Protein AF-A0A967IEG5-F1 (afdb_monomer)

Mean predicted aligned error: 3.39 Å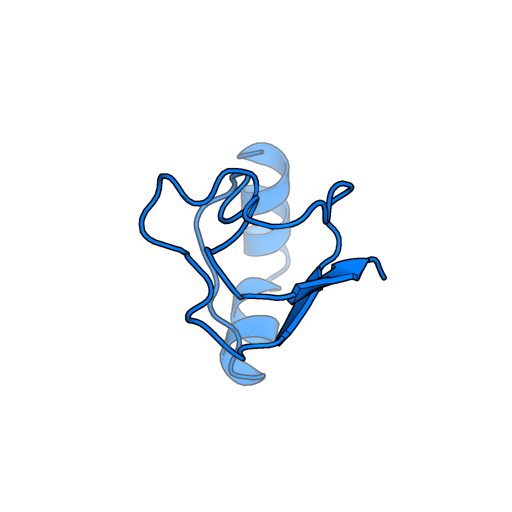

Sequence (67 aa):
SEKVKKQAEEEGLPEIFREAGAEWREAGCSMCIAMNGDQLTPGQYSVSTSNRNFEGRQGKGGRTFLA

Solvent-accessible surface area (backbone atoms only — not comparable to full-atom values): 4073 Å² total; per-residue (Å²): 79,69,70,61,48,53,50,39,55,76,70,51,47,55,56,58,41,41,74,72,70,46,86,83,74,81,66,68,70,70,44,74,65,33,79,80,78,45,56,40,51,68,79,39,76,47,80,38,79,62,93,81,56,62,82,47,42,39,15,61,62,21,49,52,44,75,99

Nearest PDB structures (foldseek):
  2ycp-assembly1_B  TM=3.846E-01  e=6.583E+00  Citrobacter freundii

pLDDT: mean 92.77, std 5.54, range [76.75, 98.44]

Structure (mmCIF, N/CA/C/O backbone):
data_AF-A0A967IEG5-F1
#
_entry.id   AF-A0A967IEG5-F1
#
loop_
_atom_site.group_PDB
_atom_site.id
_atom_site.type_symbol
_atom_site.label_atom_id
_atom_site.label_alt_id
_atom_site.label_comp_id
_atom_site.label_asym_id
_atom_site.label_entity_id
_atom_site.label_seq_id
_atom_site.pdbx_PDB_ins_code
_atom_site.Cartn_x
_atom_site.Cartn_y
_atom_site.Cartn_z
_atom_site.occupancy
_atom_site.B_iso_or_equiv
_atom_site.auth_seq_id
_atom_site.auth_comp_id
_atom_site.auth_asym_id
_atom_site.auth_atom_id
_atom_site.pdbx_PDB_model_num
ATOM 1 N N . SER A 1 1 ? -0.031 7.680 10.856 1.00 87.44 1 SER A N 1
ATOM 2 C CA . SER A 1 1 ? -0.723 8.435 11.921 1.00 87.44 1 SER A CA 1
ATOM 3 C C . SER A 1 1 ? -1.124 7.453 12.998 1.00 87.44 1 SER A C 1
ATOM 5 O O . SER A 1 1 ? -2.085 6.717 12.799 1.00 87.44 1 SER A O 1
ATOM 7 N N . GLU A 1 2 ? -0.387 7.425 14.107 1.00 93.44 2 GLU A N 1
ATOM 8 C CA . GLU A 1 2 ? -0.625 6.474 15.205 1.00 93.44 2 GLU A CA 1
ATOM 9 C C . GLU A 1 2 ? -2.038 6.584 15.784 1.00 93.44 2 GLU A C 1
ATOM 11 O O . GLU A 1 2 ? -2.689 5.578 16.040 1.00 93.44 2 GLU A O 1
ATOM 16 N N . LYS A 1 3 ? -2.567 7.809 15.904 1.00 97.25 3 LYS A N 1
ATOM 17 C CA . LYS A 1 3 ? -3.919 8.039 16.430 1.00 97.25 3 LYS A CA 1
ATOM 18 C C . LYS A 1 3 ? -5.002 7.345 15.594 1.00 97.25 3 LYS A C 1
ATOM 20 O O . LYS A 1 3 ? -5.895 6.728 16.159 1.00 97.25 3 LYS A O 1
ATOM 25 N N . VAL A 1 4 ? -4.924 7.458 14.266 1.00 97.19 4 VAL A N 1
ATOM 26 C CA . VAL A 1 4 ? -5.917 6.860 13.353 1.00 97.19 4 VAL A CA 1
ATOM 27 C C . VAL A 1 4 ? -5.802 5.339 13.356 1.00 97.19 4 VAL A C 1
ATOM 29 O O . VAL A 1 4 ? -6.817 4.655 13.358 1.00 97.19 4 VAL A O 1
ATOM 32 N N . LYS A 1 5 ? -4.574 4.809 13.412 1.00 96.50 5 LYS A N 1
ATOM 33 C CA . LYS A 1 5 ? -4.339 3.366 13.503 1.00 96.50 5 LYS A CA 1
ATOM 34 C C . LYS A 1 5 ? -4.946 2.786 14.780 1.00 96.50 5 LYS A C 1
ATOM 36 O O . LYS A 1 5 ? -5.719 1.844 14.694 1.00 96.50 5 LYS A O 1
ATOM 41 N N . LYS A 1 6 ? -4.670 3.408 15.931 1.00 97.50 6 LYS A N 1
ATOM 42 C CA . LYS A 1 6 ? -5.214 2.990 17.230 1.00 97.50 6 LYS A CA 1
ATOM 43 C C . LYS A 1 6 ? -6.741 2.989 17.238 1.00 97.50 6 LYS A C 1
ATOM 45 O O . LYS A 1 6 ? -7.341 2.044 17.724 1.00 97.50 6 LYS A O 1
ATOM 50 N N . GLN A 1 7 ? -7.362 4.023 16.670 1.00 98.44 7 GLN A N 1
ATOM 51 C CA . GLN A 1 7 ? -8.816 4.069 16.534 1.00 98.44 7 GLN A CA 1
ATOM 52 C C . GLN A 1 7 ? -9.339 2.927 15.646 1.00 98.44 7 GLN A C 1
ATOM 54 O O . GLN A 1 7 ? -10.274 2.240 16.034 1.00 98.44 7 GLN A O 1
ATOM 59 N N . ALA A 1 8 ? -8.722 2.690 14.484 1.00 97.94 8 ALA A N 1
ATOM 60 C CA . ALA A 1 8 ? -9.113 1.595 13.596 1.00 97.94 8 ALA A CA 1
ATOM 61 C C . ALA A 1 8 ? -8.983 0.219 14.274 1.00 97.94 8 ALA A C 1
ATOM 63 O O . ALA A 1 8 ? -9.831 -0.647 14.077 1.00 97.94 8 ALA A O 1
ATOM 64 N N . GLU A 1 9 ? -7.938 0.033 15.085 1.00 97.69 9 GLU A N 1
ATOM 65 C CA . GLU A 1 9 ? -7.720 -1.168 15.898 1.00 97.69 9 GLU A CA 1
ATOM 66 C C . GLU A 1 9 ? -8.778 -1.322 17.001 1.00 97.69 9 GLU A C 1
ATOM 68 O O . GLU A 1 9 ? -9.281 -2.422 17.204 1.00 97.69 9 GLU A O 1
ATOM 73 N N . GLU A 1 10 ? -9.176 -0.236 17.670 1.00 98.25 10 GLU A N 1
ATOM 74 C CA . GLU A 1 10 ? -10.280 -0.241 18.644 1.00 98.25 10 GLU A CA 1
ATOM 75 C C . GLU A 1 10 ? -11.641 -0.553 17.990 1.00 98.25 10 GLU A C 1
ATOM 77 O O . GLU A 1 10 ? -12.498 -1.169 18.622 1.00 98.25 10 GLU A O 1
ATOM 82 N N . GLU A 1 11 ? -11.833 -0.172 16.723 1.00 98.44 11 GLU A N 1
ATOM 83 C CA . GLU A 1 11 ? -13.032 -0.467 15.923 1.00 98.44 11 GLU A CA 1
ATOM 84 C C . G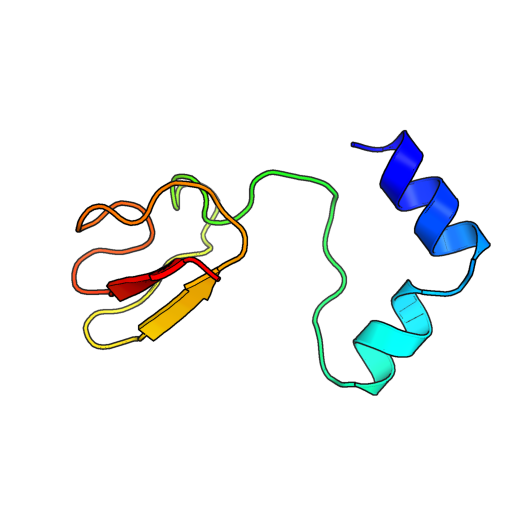LU A 1 11 ? -13.035 -1.884 15.304 1.00 98.44 11 GLU A C 1
ATOM 86 O O . GLU A 1 11 ? -14.035 -2.283 14.707 1.00 98.44 11 GLU A O 1
ATOM 91 N N . GLY A 1 12 ? -11.950 -2.660 15.435 1.00 98.19 12 GLY A N 1
ATOM 92 C CA . GLY A 1 12 ? -11.852 -4.023 14.887 1.00 98.19 12 GLY A CA 1
ATOM 93 C C . GLY A 1 12 ? -11.702 -4.094 13.359 1.00 98.19 12 GLY A C 1
ATOM 94 O O . GLY A 1 12 ? -11.950 -5.130 12.739 1.00 98.19 12 GLY A O 1
ATOM 95 N N . LEU A 1 13 ? -11.308 -2.990 12.717 1.00 98.31 13 LEU A N 1
ATOM 96 C CA . LEU A 1 13 ? -11.039 -2.955 11.277 1.00 98.31 13 LEU A CA 1
ATOM 97 C C . LEU A 1 13 ? -9.871 -3.857 10.825 1.00 98.31 13 LEU A C 1
ATOM 99 O O . LEU A 1 13 ? -9.971 -4.428 9.734 1.00 98.31 13 LEU A O 1
ATOM 103 N N . PRO A 1 14 ? -8.768 -4.018 11.590 1.00 98.19 14 PRO A N 1
ATOM 104 C CA . PRO A 1 14 ? -7.658 -4.870 11.180 1.00 98.19 14 PRO A CA 1
ATOM 105 C C . PRO A 1 14 ? -8.082 -6.312 10.895 1.00 98.19 14 PRO A C 1
ATOM 107 O O . PRO A 1 14 ? -7.554 -6.939 9.980 1.00 98.19 14 PRO A O 1
ATOM 110 N N . GLU A 1 15 ? -9.027 -6.845 11.663 1.00 97.94 15 GLU A N 1
ATOM 111 C CA . GLU A 1 15 ? -9.539 -8.207 11.529 1.00 97.94 15 GLU A CA 1
ATOM 112 C C . GLU A 1 15 ? -10.289 -8.353 10.204 1.00 97.94 15 GLU A C 1
ATOM 114 O O . GLU A 1 15 ? -9.956 -9.234 9.417 1.00 97.94 15 GLU A O 1
ATOM 119 N N . ILE A 1 16 ? -11.180 -7.406 9.893 1.00 98.44 16 ILE A N 1
ATOM 120 C CA . ILE A 1 16 ? -11.925 -7.360 8.625 1.00 98.44 16 ILE A CA 1
ATOM 121 C C . ILE A 1 16 ? -10.966 -7.334 7.426 1.00 98.44 16 ILE A C 1
ATOM 123 O O . ILE A 1 16 ? -11.141 -8.081 6.461 1.00 98.44 16 ILE A O 1
ATOM 127 N N . PHE A 1 17 ? -9.926 -6.495 7.473 1.00 98.06 17 PHE A N 1
ATOM 128 C CA . PHE A 1 17 ? -8.955 -6.406 6.380 1.00 98.06 17 PHE A CA 1
ATOM 129 C C . PHE A 1 17 ? -8.119 -7.681 6.232 1.00 98.06 17 PHE A C 1
ATOM 131 O O . PHE A 1 17 ? -7.905 -8.136 5.107 1.00 98.06 17 PHE A O 1
ATOM 138 N N . ARG A 1 18 ? -7.668 -8.281 7.341 1.00 97.94 18 ARG A N 1
ATOM 139 C CA . ARG A 1 18 ? -6.900 -9.535 7.307 1.00 97.94 18 ARG A CA 1
ATOM 140 C C . ARG A 1 18 ? -7.742 -10.708 6.812 1.00 97.94 18 ARG A C 1
ATOM 142 O O . ARG A 1 18 ? -7.244 -11.506 6.024 1.00 97.94 18 ARG A O 1
ATOM 149 N N . GLU A 1 19 ? -9.008 -10.794 7.214 1.00 98.25 19 GLU A N 1
ATOM 150 C CA . GLU A 1 19 ? -9.952 -11.807 6.721 1.00 98.25 19 GLU A CA 1
ATOM 151 C C . GLU A 1 19 ? -10.211 -11.671 5.215 1.00 98.25 19 GLU A C 1
ATOM 153 O O . GLU A 1 19 ? -10.327 -12.675 4.514 1.00 98.25 19 GLU A O 1
ATOM 158 N N . ALA A 1 20 ? -10.209 -10.443 4.691 1.00 98.19 20 ALA A N 1
ATOM 159 C CA . ALA A 1 20 ? -10.269 -10.174 3.254 1.00 98.19 20 ALA A CA 1
ATOM 160 C C . ALA A 1 20 ? -8.949 -10.473 2.504 1.00 98.19 20 ALA A C 1
ATOM 162 O O . ALA A 1 20 ? -8.880 -10.298 1.287 1.00 98.19 20 ALA A O 1
ATOM 163 N N . GLY A 1 21 ? -7.900 -10.916 3.205 1.00 97.81 21 GLY A N 1
ATOM 164 C CA . GLY A 1 21 ? -6.594 -11.247 2.633 1.00 97.81 21 GLY A CA 1
ATOM 165 C C . GLY A 1 21 ? -5.649 -10.056 2.461 1.00 97.81 21 GLY A C 1
ATOM 166 O O . GLY A 1 21 ? -4.621 -10.189 1.798 1.00 97.81 21 GLY A O 1
ATOM 167 N N . ALA A 1 22 ? -5.971 -8.894 3.036 1.00 96.75 22 ALA A N 1
ATOM 168 C CA . ALA A 1 22 ? -5.084 -7.738 3.024 1.00 96.75 22 ALA A CA 1
ATOM 169 C C . ALA A 1 22 ? -4.045 -7.801 4.155 1.00 96.75 22 ALA A C 1
ATOM 171 O O . ALA A 1 22 ? -4.267 -8.370 5.225 1.00 96.75 22 ALA A O 1
ATOM 172 N N . GLU A 1 23 ? -2.907 -7.146 3.943 1.00 93.88 23 GLU A N 1
ATOM 173 C CA . GLU A 1 23 ? -1.886 -6.984 4.975 1.00 93.88 23 GLU A CA 1
ATOM 174 C C . GLU A 1 23 ? -2.157 -5.733 5.824 1.00 93.88 23 GLU A C 1
ATOM 176 O O . GLU A 1 23 ? -2.138 -4.609 5.318 1.00 93.88 23 GLU A O 1
ATOM 181 N N . TRP A 1 24 ? -2.353 -5.909 7.136 1.00 94.56 24 TRP A N 1
ATOM 182 C CA . TRP A 1 24 ? -2.425 -4.792 8.086 1.00 94.56 24 TRP A CA 1
ATOM 183 C C . TRP A 1 24 ? -1.020 -4.368 8.514 1.00 94.56 24 TRP A C 1
ATOM 185 O O . TRP A 1 24 ? -0.325 -5.116 9.204 1.00 94.56 24 TRP A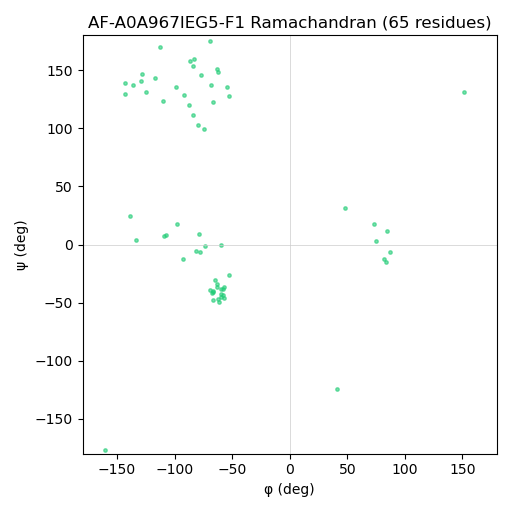 O 1
ATOM 195 N N . ARG A 1 25 ? -0.593 -3.175 8.097 1.00 91.75 25 ARG A N 1
ATOM 196 C CA . ARG A 1 25 ? 0.772 -2.667 8.296 1.00 91.75 25 ARG A CA 1
ATOM 197 C C . ARG A 1 25 ? 0.816 -1.469 9.247 1.00 91.75 25 ARG A C 1
ATOM 199 O O . ARG A 1 25 ? -0.206 -0.884 9.599 1.00 91.75 25 ARG A O 1
ATOM 206 N N . GLU A 1 26 ? 2.029 -1.091 9.646 1.00 91.75 26 GLU A N 1
ATOM 207 C CA . GLU A 1 26 ? 2.271 0.116 10.440 1.00 91.75 26 GLU A CA 1
ATOM 208 C C . GLU A 1 26 ? 1.870 1.395 9.700 1.00 91.75 26 GLU A C 1
ATOM 210 O O . GLU A 1 26 ? 1.956 1.496 8.472 1.00 91.75 26 GLU A O 1
ATOM 215 N N . ALA A 1 27 ? 1.438 2.403 10.459 1.00 92.06 27 ALA A N 1
ATOM 216 C CA . ALA A 1 27 ? 0.879 3.614 9.885 1.00 92.06 27 ALA A CA 1
ATOM 217 C C . ALA A 1 27 ? 1.974 4.509 9.285 1.00 92.06 27 ALA A C 1
ATOM 219 O O . ALA A 1 27 ? 2.590 5.317 9.977 1.00 92.06 27 ALA A O 1
ATOM 220 N N . GLY A 1 28 ? 2.155 4.453 7.968 1.00 88.44 28 GLY A N 1
ATOM 221 C CA . GLY A 1 28 ? 3.167 5.239 7.269 1.00 88.44 28 GLY A CA 1
ATOM 222 C C . GLY A 1 28 ? 2.902 5.378 5.775 1.00 88.44 28 GLY A C 1
ATOM 223 O O . GLY A 1 28 ? 1.896 4.912 5.252 1.00 88.44 28 GLY A O 1
ATOM 224 N N . CYS A 1 29 ? 3.825 6.037 5.075 1.00 84.94 29 CYS A N 1
ATOM 225 C CA . CYS A 1 29 ? 3.672 6.335 3.651 1.00 84.94 29 CYS A CA 1
ATOM 226 C C . CYS A 1 29 ? 3.965 5.135 2.722 1.00 84.94 29 CYS A C 1
ATOM 228 O O . CYS A 1 29 ? 3.761 5.261 1.516 1.00 84.94 29 CYS A O 1
ATOM 230 N N . SER A 1 30 ? 4.450 4.000 3.250 1.00 84.75 30 SER A N 1
ATOM 231 C CA . SER A 1 30 ? 4.797 2.777 2.493 1.00 84.75 30 SER A CA 1
ATOM 232 C C . SER A 1 30 ? 5.501 3.104 1.157 1.00 84.75 30 SER A C 1
ATOM 234 O O . SER A 1 30 ? 6.470 3.869 1.143 1.00 84.75 30 SER A O 1
ATOM 236 N N . MET A 1 31 ? 4.970 2.621 0.028 1.00 83.06 31 MET A N 1
ATOM 237 C CA . MET A 1 31 ? 5.495 2.775 -1.333 1.00 83.06 31 MET A CA 1
ATOM 238 C C . MET A 1 31 ? 5.624 4.221 -1.827 1.00 83.06 31 MET A C 1
ATOM 240 O O . MET A 1 31 ? 6.058 4.430 -2.956 1.00 83.06 31 MET A O 1
ATOM 244 N N . CYS A 1 32 ? 5.273 5.249 -1.050 1.00 79.94 32 CYS A N 1
ATOM 245 C CA . CYS A 1 32 ? 5.322 6.639 -1.508 1.00 79.94 32 CYS A CA 1
ATOM 246 C C . CYS A 1 32 ? 6.673 7.070 -2.090 1.00 79.94 32 CYS A C 1
ATOM 248 O O . CYS A 1 32 ? 6.667 8.014 -2.872 1.00 79.94 32 CYS A O 1
ATOM 250 N N . ILE A 1 33 ? 7.798 6.454 -1.707 1.00 81.75 33 ILE A N 1
ATOM 251 C CA . ILE A 1 33 ? 9.138 6.660 -2.306 1.00 81.75 33 ILE A CA 1
ATOM 252 C C . ILE A 1 33 ? 9.887 5.346 -2.598 1.00 81.75 33 ILE A C 1
ATOM 254 O O . ILE A 1 33 ? 11.048 5.403 -2.985 1.00 81.75 33 ILE A O 1
ATOM 258 N N . ALA A 1 34 ? 9.259 4.186 -2.372 1.00 80.94 34 ALA A N 1
ATOM 259 C CA . ALA A 1 34 ? 9.855 2.853 -2.532 1.00 80.94 34 ALA A CA 1
ATOM 260 C C . ALA A 1 34 ? 11.242 2.650 -1.876 1.00 80.94 34 ALA A C 1
ATOM 262 O O . ALA A 1 34 ? 12.070 1.886 -2.363 1.00 80.94 34 ALA A O 1
ATOM 263 N N . MET A 1 35 ? 11.514 3.337 -0.761 1.00 80.06 35 MET A N 1
ATOM 264 C CA . MET A 1 35 ? 12.777 3.206 -0.013 1.00 80.06 35 MET A CA 1
ATOM 265 C C . MET A 1 35 ? 12.708 2.163 1.107 1.00 80.06 35 MET A C 1
ATOM 267 O O . MET A 1 35 ? 13.732 1.799 1.674 1.00 80.06 35 MET A O 1
ATOM 271 N N . ASN A 1 36 ? 11.508 1.696 1.448 1.00 76.75 36 ASN A N 1
ATOM 272 C CA . ASN A 1 36 ? 11.246 0.811 2.580 1.00 76.75 36 ASN A CA 1
ATOM 273 C C . ASN A 1 36 ? 11.156 -0.674 2.179 1.00 76.75 36 ASN A C 1
ATOM 275 O O . ASN A 1 36 ? 10.591 -1.466 2.924 1.00 76.75 36 ASN A O 1
ATOM 279 N N . GLY A 1 37 ? 11.663 -1.039 0.997 1.00 77.50 37 GLY A N 1
ATOM 280 C CA . GLY A 1 37 ? 11.588 -2.399 0.449 1.00 77.50 37 GLY A CA 1
ATOM 281 C C . GLY A 1 37 ? 10.279 -2.718 -0.279 1.00 77.50 37 GLY A C 1
ATOM 282 O O . GLY A 1 37 ? 10.242 -3.660 -1.065 1.00 77.50 37 GLY A O 1
ATOM 283 N N . ASP A 1 38 ? 9.240 -1.899 -0.100 1.00 84.56 38 ASP A N 1
ATOM 284 C CA . ASP A 1 38 ? 8.009 -1.998 -0.882 1.00 84.56 38 ASP A CA 1
ATOM 285 C C . ASP A 1 38 ? 8.216 -1.341 -2.246 1.00 84.56 38 ASP A C 1
ATOM 287 O O . ASP A 1 38 ? 8.224 -0.110 -2.368 1.00 84.56 38 ASP A O 1
ATOM 291 N N . GLN A 1 39 ? 8.404 -2.157 -3.278 1.00 90.94 39 GLN A N 1
ATOM 292 C CA . GLN A 1 39 ? 8.647 -1.674 -4.627 1.00 90.94 39 GLN A CA 1
ATOM 293 C C . GLN A 1 39 ? 7.972 -2.572 -5.665 1.00 90.94 39 GLN A C 1
ATOM 295 O O . GLN A 1 39 ? 8.024 -3.796 -5.578 1.00 90.94 39 GLN A O 1
ATOM 300 N N . LEU A 1 40 ? 7.383 -1.952 -6.685 1.00 92.81 40 LEU A N 1
ATOM 301 C CA . LEU A 1 40 ? 6.920 -2.650 -7.875 1.00 92.81 40 LEU A CA 1
ATOM 302 C C . LEU A 1 40 ? 8.107 -3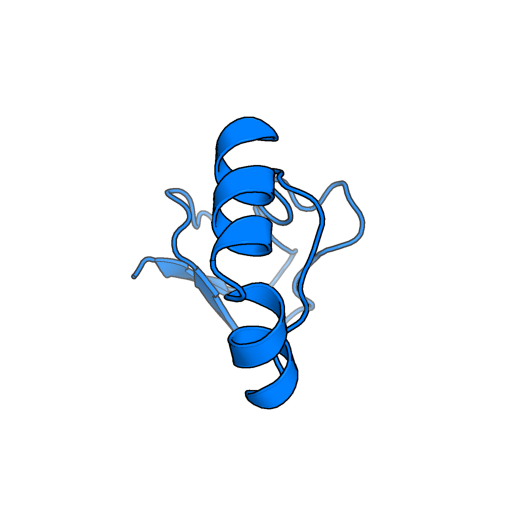.165 -8.685 1.00 92.81 40 LEU A C 1
ATOM 304 O O . LEU A 1 40 ? 9.082 -2.450 -8.934 1.00 92.81 40 LEU A O 1
ATOM 308 N N . THR A 1 41 ? 7.979 -4.394 -9.162 1.00 94.31 41 THR A N 1
ATOM 309 C CA . THR A 1 41 ? 8.901 -4.974 -10.139 1.00 94.31 41 THR A CA 1
ATOM 310 C C . THR A 1 41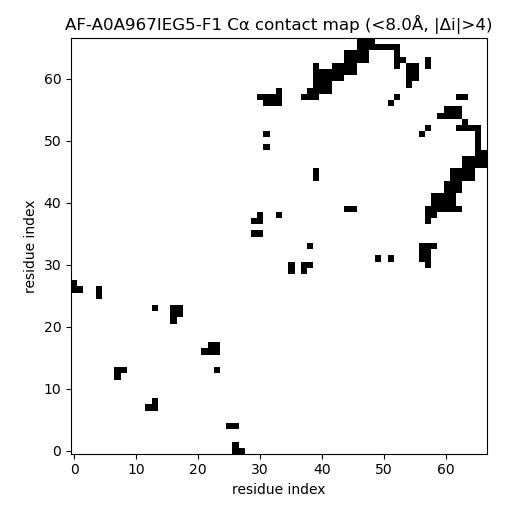 ? 8.518 -4.555 -11.565 1.00 94.31 41 THR A C 1
ATOM 312 O O . THR A 1 41 ? 7.376 -4.146 -11.810 1.00 94.31 41 THR A O 1
ATOM 315 N N . PRO A 1 42 ? 9.450 -4.623 -12.535 1.00 95.62 42 PRO A N 1
ATOM 316 C CA . PRO A 1 42 ? 9.147 -4.285 -13.921 1.00 95.62 42 PRO A CA 1
ATOM 317 C C . PRO A 1 42 ? 7.933 -5.054 -14.462 1.00 95.62 42 PRO A C 1
ATOM 319 O O . PRO A 1 42 ? 7.880 -6.278 -14.384 1.00 95.62 42 PRO A O 1
ATOM 322 N N . GLY A 1 43 ? 6.964 -4.329 -15.027 1.00 94.94 43 GLY A N 1
ATOM 323 C CA . GLY A 1 43 ? 5.728 -4.899 -15.573 1.00 94.94 43 GLY A CA 1
ATOM 324 C C . GLY A 1 43 ? 4.587 -5.075 -14.563 1.00 94.94 43 GLY A C 1
ATOM 325 O O . GLY A 1 43 ? 3.472 -5.381 -14.983 1.00 94.94 43 GLY A O 1
ATOM 326 N N . GLN A 1 44 ? 4.815 -4.842 -13.265 1.00 96.06 44 GLN A N 1
ATOM 327 C CA . GLN A 1 44 ? 3.735 -4.810 -12.279 1.00 96.06 44 GLN A CA 1
ATOM 328 C C . GLN A 1 44 ? 2.944 -3.503 -12.333 1.00 96.06 44 GLN A C 1
ATOM 330 O O . GLN A 1 44 ? 3.483 -2.413 -12.558 1.00 96.06 44 GLN A O 1
ATOM 335 N N . TYR A 1 45 ? 1.649 -3.637 -12.059 1.00 95.12 45 TYR A N 1
ATOM 336 C CA . TYR A 1 45 ? 0.706 -2.536 -11.966 1.00 95.12 45 TYR A CA 1
ATOM 337 C C . TYR A 1 45 ? 0.146 -2.443 -10.551 1.00 95.12 45 TYR A C 1
ATOM 339 O O . TYR A 1 45 ? -0.110 -3.461 -9.912 1.00 95.12 45 TYR A O 1
ATOM 347 N N . SER A 1 46 ? -0.066 -1.217 -10.087 1.00 94.56 46 SER A N 1
ATOM 348 C CA . SER A 1 46 ? -0.682 -0.917 -8.799 1.00 94.56 46 SER A CA 1
ATOM 349 C C . SER A 1 46 ? -1.833 0.063 -8.969 1.00 94.56 46 SER A C 1
ATOM 351 O O . SER A 1 46 ? -1.786 0.948 -9.826 1.00 94.56 46 SER A O 1
ATOM 353 N N . VAL A 1 47 ? -2.852 -0.078 -8.127 1.00 95.50 47 VAL A N 1
ATOM 354 C CA . VAL A 1 47 ? -3.888 0.932 -7.910 1.00 95.50 47 VAL A CA 1
ATOM 355 C C . VAL A 1 47 ? -3.668 1.475 -6.506 1.00 95.50 47 VAL A C 1
ATOM 357 O O . VAL A 1 47 ? -3.585 0.706 -5.550 1.00 95.50 47 VAL A O 1
ATOM 360 N N . SER A 1 48 ? -3.496 2.786 -6.381 1.00 93.81 48 SER A N 1
ATOM 361 C CA . SER A 1 48 ? -3.044 3.407 -5.141 1.00 93.81 48 SER A CA 1
ATOM 362 C C . SER A 1 48 ? -3.848 4.655 -4.815 1.00 93.81 48 SER A C 1
ATOM 364 O O . SER A 1 48 ? -4.006 5.530 -5.660 1.00 93.81 48 SER A O 1
ATOM 366 N N . THR A 1 49 ? -4.210 4.786 -3.541 1.00 94.25 49 THR A N 1
ATOM 367 C CA . THR A 1 49 ? -4.805 5.994 -2.949 1.00 94.25 49 THR A CA 1
ATOM 368 C C . THR A 1 49 ? -3.766 7.082 -2.632 1.00 94.25 49 THR A C 1
ATOM 370 O O . THR A 1 49 ? -4.059 8.070 -1.958 1.00 94.25 49 THR A O 1
ATOM 373 N N . SER A 1 50 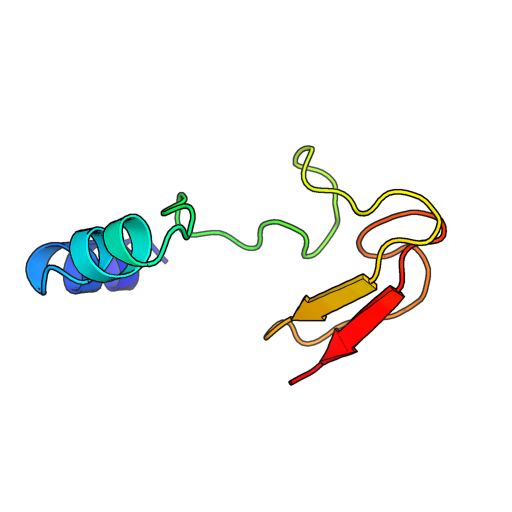? -2.513 6.909 -3.076 1.00 90.81 50 SER A N 1
ATOM 374 C CA . SER A 1 50 ? -1.493 7.958 -2.996 1.00 90.81 50 SER A CA 1
ATOM 375 C C . SER A 1 50 ? -1.804 9.117 -3.954 1.00 90.81 50 SER A C 1
ATOM 377 O O . SER A 1 50 ? -2.731 9.066 -4.753 1.00 90.81 50 SER A O 1
ATOM 379 N N . ASN A 1 51 ? -1.005 10.183 -3.903 1.00 91.88 51 ASN A N 1
ATOM 380 C CA . ASN A 1 51 ? -1.196 11.363 -4.753 1.00 91.88 51 ASN A CA 1
ATOM 381 C C . ASN A 1 51 ? -0.151 11.503 -5.874 1.00 91.88 51 ASN A C 1
ATOM 383 O O . ASN A 1 51 ? -0.074 12.554 -6.510 1.00 91.88 51 ASN A O 1
ATOM 387 N N . ARG A 1 52 ? 0.706 10.494 -6.088 1.00 92.00 52 ARG A N 1
ATOM 388 C CA . ARG A 1 52 ? 1.837 10.566 -7.030 1.00 92.00 52 ARG A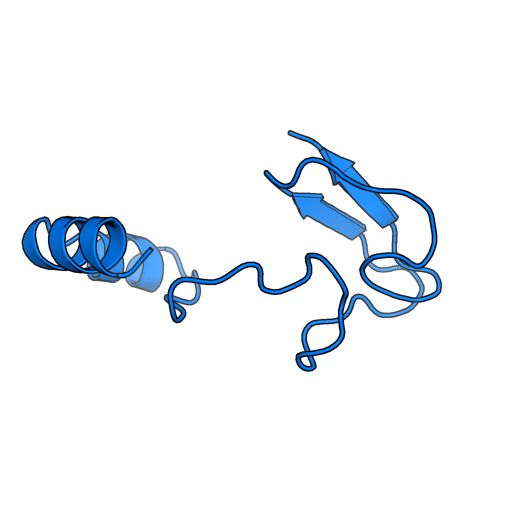 CA 1
ATOM 389 C C . ARG A 1 52 ? 2.058 9.234 -7.735 1.00 92.00 52 ARG A C 1
ATOM 391 O O . ARG A 1 52 ? 2.247 8.218 -7.078 1.00 92.00 52 ARG A O 1
ATOM 398 N N . ASN A 1 53 ? 2.154 9.269 -9.063 1.00 93.50 53 ASN A N 1
ATOM 399 C CA . ASN A 1 53 ? 2.364 8.086 -9.903 1.00 93.50 53 ASN A CA 1
ATOM 400 C C . ASN A 1 53 ? 3.357 8.293 -11.063 1.00 93.50 53 ASN A C 1
ATOM 402 O O . ASN A 1 53 ? 3.280 7.593 -12.071 1.00 93.50 53 ASN A O 1
ATOM 406 N N . PHE A 1 54 ? 4.281 9.251 -10.955 1.00 92.69 54 PHE A N 1
ATOM 407 C CA . PHE A 1 54 ? 5.304 9.423 -11.989 1.00 92.69 54 PHE A CA 1
ATOM 408 C C . PHE A 1 54 ? 6.205 8.183 -12.101 1.00 92.69 54 PHE A C 1
ATOM 410 O O . PHE A 1 54 ? 6.419 7.459 -11.125 1.00 92.69 54 PHE A O 1
ATOM 417 N N . GLU A 1 55 ? 6.729 7.941 -13.302 1.00 91.25 55 GLU A N 1
ATOM 418 C CA . GLU A 1 55 ? 7.515 6.747 -13.613 1.00 91.25 55 GLU A CA 1
ATOM 419 C C . GLU A 1 55 ? 8.701 6.571 -12.650 1.00 91.25 55 GLU A C 1
ATOM 421 O O . GLU A 1 55 ? 9.405 7.522 -12.310 1.00 91.25 55 GLU A O 1
ATOM 426 N N . GLY A 1 56 ? 8.903 5.340 -12.171 1.00 88.44 56 GLY A N 1
ATOM 427 C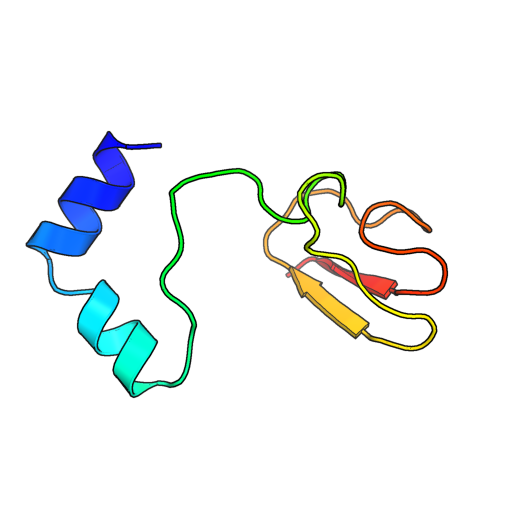 CA . GLY A 1 56 ? 9.990 5.000 -11.252 1.00 88.44 56 GLY A CA 1
ATOM 428 C C . GLY A 1 56 ? 9.723 5.321 -9.779 1.00 88.44 56 GLY A C 1
ATOM 429 O O . GLY A 1 56 ? 10.446 4.814 -8.924 1.00 88.44 56 GLY A O 1
ATOM 430 N N . ARG A 1 57 ? 8.677 6.092 -9.444 1.00 90.81 57 ARG A N 1
ATOM 431 C CA . ARG A 1 57 ? 8.403 6.532 -8.064 1.00 90.81 57 ARG A CA 1
ATOM 432 C C . ARG A 1 57 ? 8.197 5.387 -7.077 1.00 90.81 57 ARG A C 1
ATOM 434 O O . ARG A 1 57 ? 8.679 5.462 -5.952 1.00 90.81 57 ARG A O 1
ATOM 441 N N . GLN A 1 58 ? 7.450 4.371 -7.495 1.00 93.31 58 GLN A N 1
ATOM 442 C CA . GLN A 1 58 ? 7.115 3.212 -6.665 1.00 93.31 58 GLN A CA 1
ATOM 443 C C . GLN A 1 58 ? 7.838 1.942 -7.125 1.00 93.31 58 GLN A C 1
ATOM 445 O O . GLN A 1 58 ? 7.539 0.858 -6.645 1.00 93.31 58 GLN A O 1
ATOM 450 N N . GLY A 1 59 ? 8.763 2.057 -8.081 1.00 92.44 59 GLY A N 1
ATOM 4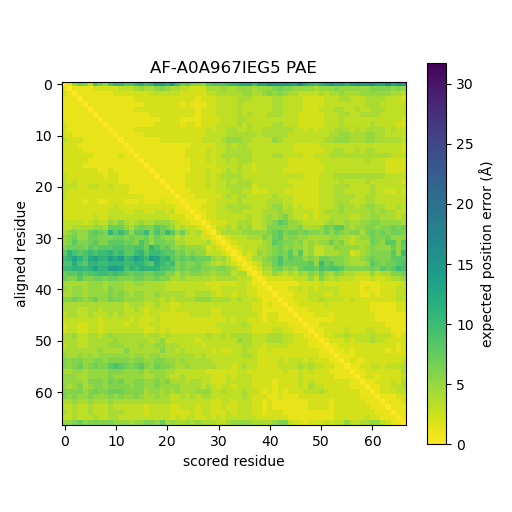51 C CA . GLY A 1 59 ? 9.379 0.910 -8.739 1.00 92.44 59 GLY A CA 1
ATOM 452 C C . GLY A 1 59 ? 9.831 1.203 -10.152 1.00 92.44 59 GLY A C 1
ATOM 453 O O . GLY A 1 59 ? 9.075 1.760 -10.948 1.00 92.44 59 GLY A O 1
ATOM 454 N N . LYS A 1 60 ? 11.072 0.828 -10.482 1.00 93.06 60 LYS A N 1
ATOM 455 C CA . LYS A 1 60 ? 11.579 0.958 -11.851 1.00 93.06 60 LYS A CA 1
ATOM 456 C C . LYS A 1 60 ? 10.798 0.009 -12.763 1.00 93.06 60 LYS A C 1
ATOM 458 O O . LYS A 1 60 ? 10.791 -1.196 -12.540 1.00 93.06 60 LYS A O 1
ATOM 463 N N . GLY A 1 61 ? 10.168 0.556 -13.802 1.00 92.88 61 GLY A N 1
ATOM 464 C CA . GLY A 1 61 ? 9.371 -0.217 -14.760 1.00 92.88 61 GLY A CA 1
ATOM 465 C C . GLY A 1 61 ? 8.002 -0.680 -14.241 1.00 92.88 61 GLY A C 1
ATOM 466 O O . GLY A 1 61 ? 7.304 -1.382 -14.970 1.00 92.88 61 GLY A O 1
ATOM 467 N N . GLY A 1 62 ? 7.616 -0.299 -13.019 1.00 94.25 62 GLY A N 1
ATOM 468 C CA . GLY A 1 62 ? 6.255 -0.458 -12.506 1.00 94.25 62 GLY A CA 1
ATOM 469 C C . GLY A 1 62 ? 5.371 0.732 -12.885 1.00 94.25 62 GLY A C 1
ATOM 470 O O . GLY A 1 62 ? 5.871 1.824 -13.174 1.00 94.25 62 GLY A O 1
ATOM 471 N N . ARG A 1 63 ? 4.050 0.535 -12.885 1.00 94.56 63 ARG A N 1
ATOM 472 C CA . ARG A 1 63 ? 3.069 1.590 -13.189 1.00 94.56 63 ARG A CA 1
ATOM 473 C C . ARG A 1 63 ? 1.991 1.670 -12.119 1.00 94.56 63 ARG A C 1
ATOM 475 O O . ARG A 1 63 ? 1.489 0.646 -11.665 1.00 94.56 63 ARG A O 1
ATOM 482 N N . THR A 1 64 ? 1.590 2.891 -11.783 1.00 95.25 64 THR A N 1
ATOM 483 C CA . THR A 1 64 ? 0.583 3.140 -10.749 1.00 95.25 64 THR A CA 1
ATOM 484 C C . THR A 1 64 ? -0.567 3.968 -11.299 1.00 95.25 64 THR A C 1
ATOM 486 O O . THR A 1 64 ? -0.365 5.021 -11.909 1.00 95.25 64 THR A O 1
ATOM 489 N N . PHE A 1 65 ? -1.782 3.509 -11.038 1.00 96.38 65 PHE A N 1
ATOM 490 C CA . PHE A 1 65 ? -3.012 4.254 -11.255 1.00 96.38 65 PHE A CA 1
ATOM 491 C C . PHE A 1 65 ? -3.464 4.867 -9.932 1.00 96.38 65 PHE A C 1
ATOM 493 O O . PHE A 1 65 ? -3.417 4.204 -8.896 1.00 96.38 65 PHE A O 1
ATOM 500 N N . LEU A 1 66 ? -3.868 6.136 -9.971 1.00 95.69 66 LEU A N 1
ATOM 501 C CA . LEU A 1 66 ? -4.431 6.821 -8.811 1.00 95.69 66 LEU A CA 1
ATOM 502 C C . LEU A 1 66 ? -5.951 6.658 -8.836 1.00 95.69 66 LEU A C 1
ATOM 504 O O . LEU A 1 66 ? -6.562 6.928 -9.873 1.00 95.69 66 LEU A O 1
ATOM 508 N N . ALA A 1 67 ? -6.526 6.201 -7.725 1.00 93.44 67 ALA A N 1
ATOM 509 C CA . ALA A 1 67 ? -7.962 5.997 -7.540 1.00 93.44 67 ALA A CA 1
ATOM 510 C C . ALA A 1 67 ? -8.345 6.134 -6.063 1.00 93.44 67 ALA A C 1
ATOM 512 O O . ALA A 1 67 ? -7.467 5.882 -5.204 1.00 93.44 67 ALA A O 1
#

Secondary structure (DSSP, 8-state):
-HHHHHHHHHTTHHHHHHHTT-----SS-GGGSS-SS--PPTT-EEEESSS---TBTTBTT-EEEE-

Radius of gyration: 13.64 Å; Cα contacts (8 Å, |Δi|>4): 92; chains: 1; bounding box: 26×23×34 Å

Foldseek 3Di:
DVVVLVVCVVVVVCVVQVVVVHDDDDDDPQLQQCPVVQADEAPAEEEDCDDDFPACRSYHNYGYDYD